Protein AF-A0A8T8I0Z4-F1 (afdb_monomer_lite)

Organism: NCBI:txid173560

pLDDT: mean 77.06, std 22.64, range [33.28, 97.12]

Sequence (109 aa):
MMKTSTKAAVWVGAGAAVAIGGRAVV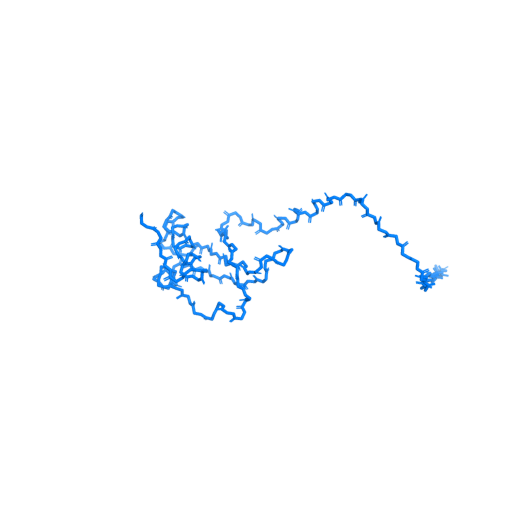GRKASDRDDRWLAVTVNCSPEQVHELPEPLARLRADVEIRIRPATGDKGTEVLARPIGDVSRADLRTALRQAKSLIETGSVLR

Radius of gyration: 21.31 Å; chains: 1; bounding box: 51×29×58 Å

Structure (mmCIF, N/CA/C/O backbone):
data_AF-A0A8T8I0Z4-F1
#
_entry.id   AF-A0A8T8I0Z4-F1
#
loop_
_atom_site.group_PDB
_atom_site.id
_atom_site.type_symbol
_atom_site.label_atom_id
_atom_site.label_alt_id
_atom_site.label_comp_id
_atom_site.label_asym_id
_atom_site.label_entity_id
_atom_site.label_seq_id
_atom_site.pdbx_PDB_ins_code
_atom_site.Cartn_x
_atom_site.Cartn_y
_atom_site.Cartn_z
_atom_site.occupancy
_atom_site.B_iso_or_equiv
_atom_site.auth_seq_id
_atom_site.auth_comp_id
_atom_site.auth_asym_id
_atom_site.auth_atom_id
_atom_site.pdbx_PDB_model_num
ATOM 1 N N . MET A 1 1 ? 36.250 -11.373 42.912 1.00 50.50 1 MET A N 1
ATOM 2 C CA . MET A 1 1 ? 35.303 -12.156 43.732 1.00 50.50 1 MET A CA 1
ATOM 3 C C . MET A 1 1 ? 34.718 -11.212 44.763 1.00 50.50 1 MET A C 1
ATOM 5 O O . MET A 1 1 ? 35.475 -10.769 45.603 1.00 50.50 1 MET A O 1
ATOM 9 N N . MET A 1 2 ? 33.448 -10.828 44.612 1.00 39.25 2 MET A N 1
ATOM 10 C CA . MET A 1 2 ? 32.513 -10.367 45.653 1.00 39.25 2 MET A CA 1
ATOM 11 C C . MET A 1 2 ? 31.254 -9.874 44.934 1.00 39.25 2 MET A C 1
ATOM 13 O O . MET A 1 2 ? 31.285 -8.948 44.132 1.00 39.25 2 MET A O 1
ATOM 17 N N . LYS A 1 3 ? 30.185 -10.636 45.151 1.00 50.72 3 LYS A N 1
ATOM 18 C CA . LYS A 1 3 ? 28.827 -10.448 44.646 1.00 50.72 3 LYS A CA 1
ATOM 19 C C . LYS A 1 3 ? 28.148 -9.353 45.464 1.00 50.72 3 LYS A C 1
ATOM 21 O O . LYS A 1 3 ? 28.257 -9.425 46.682 1.00 50.72 3 LYS A O 1
ATOM 26 N N . THR A 1 4 ? 27.323 -8.512 44.850 1.00 36.41 4 THR A N 1
ATOM 27 C CA . THR A 1 4 ? 26.176 -7.908 45.548 1.00 36.41 4 THR A CA 1
ATOM 28 C C . THR A 1 4 ? 25.044 -7.608 44.566 1.00 36.41 4 THR A C 1
ATOM 30 O O . THR A 1 4 ? 25.085 -6.675 43.771 1.00 36.41 4 THR A O 1
ATOM 33 N N . SER A 1 5 ? 24.020 -8.456 44.625 1.00 44.62 5 SER A N 1
ATOM 34 C CA . SER A 1 5 ? 22.685 -8.184 44.103 1.00 44.62 5 SER A CA 1
ATOM 35 C C . SER A 1 5 ? 22.005 -7.126 44.968 1.00 44.62 5 SER A C 1
ATOM 37 O O . SER A 1 5 ? 22.045 -7.243 46.191 1.00 44.62 5 SER A O 1
ATOM 39 N N . THR A 1 6 ? 21.275 -6.195 44.353 1.00 39.50 6 THR A N 1
ATOM 40 C CA . THR A 1 6 ? 20.312 -5.352 45.073 1.00 39.50 6 THR A CA 1
ATOM 41 C C . THR A 1 6 ? 18.978 -5.357 44.340 1.00 39.50 6 THR A C 1
ATOM 43 O O . THR A 1 6 ? 18.873 -4.975 43.178 1.00 39.50 6 THR A O 1
ATOM 46 N N . LYS A 1 7 ? 17.963 -5.849 45.052 1.00 38.94 7 LYS A N 1
ATOM 47 C CA . LYS A 1 7 ? 16.542 -5.795 44.713 1.00 38.94 7 LYS A CA 1
ATOM 48 C C . LYS A 1 7 ? 16.024 -4.363 44.915 1.00 38.94 7 LYS A C 1
ATOM 50 O O . LYS A 1 7 ? 16.367 -3.746 45.918 1.00 38.94 7 LYS A O 1
ATOM 55 N N . ALA A 1 8 ? 15.132 -3.891 44.050 1.00 40.59 8 ALA A N 1
ATOM 56 C CA . ALA A 1 8 ? 14.229 -2.768 44.325 1.00 40.59 8 ALA A CA 1
ATOM 57 C C . ALA A 1 8 ? 12.919 -3.052 43.565 1.00 40.59 8 ALA A C 1
ATOM 59 O O . ALA A 1 8 ? 12.938 -3.228 42.353 1.00 40.59 8 ALA A O 1
ATOM 60 N N . ALA A 1 9 ? 11.859 -3.470 44.256 1.00 42.88 9 ALA A N 1
ATOM 61 C CA . ALA A 1 9 ? 10.878 -2.650 44.977 1.00 42.88 9 ALA A CA 1
ATOM 62 C C . ALA A 1 9 ? 9.647 -2.400 44.086 1.00 42.88 9 ALA A C 1
ATOM 64 O O . ALA A 1 9 ? 9.614 -1.492 43.262 1.00 42.88 9 ALA A O 1
ATOM 65 N N . VAL A 1 10 ? 8.646 -3.268 44.260 1.00 43.28 10 VAL A N 1
ATOM 66 C CA . VAL A 1 10 ? 7.277 -3.085 43.769 1.00 43.28 10 VAL A CA 1
ATOM 67 C C . VAL A 1 10 ? 6.633 -1.991 44.616 1.00 43.28 10 VAL A C 1
ATOM 69 O O . VAL A 1 10 ? 6.551 -2.136 45.834 1.00 43.28 10 VAL A O 1
ATOM 72 N N . TRP A 1 11 ? 6.172 -0.916 43.981 1.00 42.69 11 TRP A N 1
ATOM 73 C CA . TRP A 1 11 ? 5.297 0.066 44.614 1.00 42.69 11 TRP A CA 1
ATOM 74 C C . TRP A 1 11 ? 3.846 -0.248 44.250 1.00 42.69 11 TRP A C 1
ATOM 76 O O . TRP A 1 11 ? 3.438 -0.115 43.099 1.00 42.69 11 TRP A O 1
ATOM 86 N N . VAL A 1 12 ? 3.075 -0.669 45.253 1.00 48.81 12 VAL A N 1
ATOM 87 C CA . VAL A 1 12 ? 1.613 -0.573 45.253 1.00 48.81 12 VAL A CA 1
ATOM 88 C C . VAL A 1 12 ? 1.280 0.824 45.764 1.00 48.81 12 VAL A C 1
ATOM 90 O O . VAL A 1 12 ? 1.631 1.169 46.890 1.00 48.81 12 VAL A O 1
ATOM 93 N N . GLY A 1 13 ? 0.628 1.635 44.935 1.00 40.00 13 GLY A N 1
ATOM 94 C CA . GLY A 1 13 ? 0.170 2.969 45.306 1.00 40.00 13 GLY A CA 1
ATOM 95 C C . GLY A 1 13 ? -1.090 3.338 44.535 1.00 40.00 13 GLY A C 1
ATOM 96 O O . GLY A 1 13 ? -1.047 3.527 43.323 1.00 40.00 13 GLY A O 1
ATOM 97 N N . ALA A 1 14 ? -2.212 3.419 45.250 1.00 46.31 14 ALA A N 1
ATOM 98 C CA . ALA A 1 14 ? -3.445 4.040 44.791 1.00 46.31 14 ALA A CA 1
ATOM 99 C C . ALA A 1 14 ? -3.300 5.571 44.851 1.00 46.31 14 ALA A C 1
ATOM 101 O O . ALA A 1 14 ? -2.862 6.105 45.868 1.00 46.31 14 ALA A O 1
ATOM 102 N N . GLY A 1 15 ? -3.678 6.278 43.785 1.00 36.25 15 GLY A N 1
ATOM 103 C CA . GLY A 1 15 ? -3.705 7.742 43.772 1.00 36.25 15 GLY A CA 1
ATOM 104 C C . GLY A 1 15 ? -3.858 8.306 42.363 1.00 36.25 15 GLY A C 1
ATOM 105 O O . GLY A 1 15 ? -2.975 8.153 41.526 1.00 36.25 15 GLY A O 1
ATOM 106 N N . ALA A 1 16 ? -4.997 8.944 42.099 1.00 44.50 16 ALA A N 1
ATOM 107 C CA . ALA A 1 16 ? -5.289 9.619 40.843 1.00 44.50 16 ALA A CA 1
ATOM 108 C C . ALA A 1 16 ? -4.352 10.820 40.629 1.00 44.50 16 ALA A C 1
ATOM 110 O O . ALA A 1 16 ? -4.319 11.741 41.442 1.00 44.50 16 ALA A O 1
ATOM 111 N N . ALA A 1 17 ? -3.650 10.836 39.497 1.00 43.22 17 ALA A N 1
ATOM 112 C CA . ALA A 1 17 ? -2.991 12.020 38.965 1.00 43.22 17 ALA A CA 1
ATOM 113 C C . ALA A 1 17 ? -3.297 12.112 37.465 1.00 43.22 17 ALA A C 1
ATOM 115 O O . ALA A 1 17 ? -2.772 11.350 36.654 1.00 43.22 17 ALA A O 1
ATOM 116 N N . VAL A 1 18 ? -4.178 13.046 37.097 1.00 46.84 18 VAL A N 1
ATOM 117 C CA . VAL A 1 18 ? -4.361 13.475 35.706 1.00 46.84 18 VAL A CA 1
ATOM 118 C C . VAL A 1 18 ? -3.129 14.293 35.333 1.00 46.84 18 VAL A C 1
ATOM 120 O O . VAL A 1 18 ? -3.034 15.480 35.635 1.00 46.84 18 VAL A O 1
ATOM 123 N N . ALA A 1 19 ? -2.155 13.642 34.702 1.00 45.00 19 ALA A N 1
ATOM 124 C CA . ALA A 1 19 ? -1.012 14.317 34.112 1.00 45.00 19 ALA A CA 1
ATOM 125 C C . ALA A 1 19 ? -1.406 14.865 32.730 1.00 45.00 19 ALA A C 1
ATOM 127 O O . ALA A 1 19 ? -1.328 14.172 31.716 1.00 45.00 19 ALA A O 1
ATOM 128 N N . ILE A 1 20 ? -1.805 16.139 32.684 1.00 49.88 20 ILE A N 1
ATOM 129 C CA . ILE A 1 20 ? -1.672 16.966 31.478 1.00 49.88 20 ILE A CA 1
ATOM 130 C C . ILE A 1 20 ? -0.172 17.228 31.333 1.00 49.88 20 ILE A C 1
ATOM 132 O O . ILE A 1 20 ? 0.373 18.158 31.918 1.00 49.88 20 ILE A O 1
ATOM 136 N N . GLY A 1 21 ? 0.529 16.333 30.643 1.00 33.28 21 GLY A N 1
ATOM 137 C CA . GLY A 1 21 ? 1.986 16.331 30.658 1.00 33.28 21 GLY A CA 1
ATOM 138 C C . GLY A 1 21 ? 2.559 15.659 29.431 1.00 33.28 21 GLY A C 1
ATOM 139 O O . GLY A 1 21 ? 2.788 14.459 29.428 1.00 33.28 21 GLY A O 1
ATOM 140 N N . GLY A 1 22 ? 2.810 16.473 28.407 1.00 36.12 22 GLY A N 1
ATOM 141 C CA . GLY A 1 22 ? 3.668 16.128 27.285 1.00 36.12 22 GLY A CA 1
ATOM 142 C C . GLY A 1 22 ? 3.052 15.112 26.338 1.00 36.12 22 GLY A C 1
ATOM 143 O O . GLY A 1 22 ? 3.115 13.906 26.557 1.00 36.12 22 GLY A O 1
ATOM 144 N N . ARG A 1 23 ? 2.591 15.589 25.177 1.00 40.41 23 ARG A N 1
ATOM 145 C CA . ARG A 1 23 ? 2.621 14.771 23.965 1.00 40.41 23 ARG A CA 1
ATOM 146 C C . ARG A 1 23 ? 4.091 14.486 23.679 1.00 40.41 23 ARG A C 1
ATOM 148 O O . ARG A 1 23 ? 4.728 15.165 22.879 1.00 40.41 23 ARG A O 1
ATOM 155 N N . ALA A 1 24 ? 4.641 13.510 24.390 1.00 38.84 24 ALA A N 1
ATOM 156 C CA . ALA A 1 24 ? 5.872 12.863 24.041 1.00 38.84 24 ALA A CA 1
ATOM 157 C C . ALA A 1 24 ? 5.565 12.220 22.694 1.00 38.84 24 ALA A C 1
ATOM 159 O O . ALA A 1 24 ? 4.998 11.134 22.598 1.00 38.84 24 ALA A O 1
ATOM 160 N N . VAL A 1 25 ? 5.870 12.955 21.626 1.00 45.94 25 VAL A N 1
ATOM 161 C CA . VAL A 1 25 ? 6.023 12.407 20.288 1.00 45.94 25 VAL A CA 1
ATOM 162 C C . VAL A 1 25 ? 7.259 11.511 20.358 1.00 45.94 25 VAL A C 1
ATOM 164 O O . VAL A 1 25 ? 8.279 11.764 19.728 1.00 45.94 25 VAL A O 1
ATOM 167 N N . VAL A 1 26 ? 7.170 10.413 21.113 1.00 47.81 26 VAL A N 1
ATOM 168 C CA . VAL A 1 26 ? 7.996 9.219 20.938 1.00 47.81 26 VAL A CA 1
ATOM 169 C C . VAL A 1 26 ? 7.420 8.496 19.722 1.00 47.81 26 VAL A C 1
ATOM 171 O O . VAL A 1 26 ? 6.957 7.368 19.756 1.00 47.81 26 VAL A O 1
ATOM 174 N N . GLY A 1 27 ? 7.359 9.236 18.620 1.00 52.12 27 GLY A N 1
ATOM 175 C CA . GLY A 1 27 ? 6.829 8.826 17.335 1.00 52.12 27 GLY A CA 1
ATOM 176 C C . GLY A 1 27 ? 7.932 8.852 16.297 1.00 52.12 27 GLY A C 1
ATOM 177 O O . GLY A 1 27 ? 7.689 9.234 15.164 1.00 52.12 27 GLY A O 1
ATOM 178 N N . ARG A 1 28 ? 9.166 8.525 16.686 1.00 54.16 28 ARG A N 1
ATOM 179 C CA . ARG A 1 28 ? 10.243 8.194 15.756 1.00 54.16 28 ARG A CA 1
ATOM 180 C C . ARG A 1 28 ? 11.186 7.204 16.419 1.00 54.16 28 ARG A C 1
ATOM 182 O O . ARG A 1 28 ? 12.310 7.531 16.771 1.00 54.16 28 ARG A O 1
ATOM 189 N N . LYS A 1 29 ? 10.762 5.945 16.453 1.00 49.72 29 LYS A N 1
ATOM 190 C CA . LYS A 1 29 ? 11.687 4.905 16.012 1.00 49.72 29 LYS A CA 1
ATOM 191 C C . LYS A 1 29 ? 11.229 4.420 14.645 1.00 49.72 29 LYS A C 1
ATOM 193 O O . LYS A 1 29 ? 10.798 3.296 14.450 1.00 49.72 29 LYS A O 1
ATOM 198 N N . ALA A 1 30 ? 11.358 5.342 13.689 1.00 52.56 30 ALA A N 1
ATOM 199 C CA . ALA A 1 30 ? 11.411 5.090 12.254 1.00 52.56 30 ALA A CA 1
ATOM 200 C C . ALA A 1 30 ? 12.684 4.294 11.887 1.00 52.56 30 ALA A C 1
ATOM 202 O O . ALA A 1 30 ? 13.332 4.591 10.892 1.00 52.56 30 ALA A O 1
ATOM 203 N N . SER A 1 31 ? 13.073 3.324 12.719 1.00 50.72 31 SER A N 1
ATOM 204 C CA . SER A 1 31 ? 14.305 2.537 12.588 1.00 50.72 31 SER A CA 1
ATOM 205 C C . SER A 1 31 ? 14.177 1.432 11.539 1.00 50.72 31 SER A C 1
ATOM 207 O O . SER A 1 31 ? 14.977 0.513 11.538 1.00 50.72 31 SER A O 1
ATOM 209 N N . ASP A 1 32 ? 13.165 1.537 10.681 1.00 45.66 32 ASP A N 1
ATOM 210 C CA . ASP A 1 32 ? 12.848 0.577 9.628 1.00 45.66 32 ASP A CA 1
ATOM 211 C C . ASP A 1 32 ? 12.256 1.298 8.401 1.00 45.66 32 ASP A C 1
ATOM 213 O O . ASP A 1 32 ? 11.530 0.718 7.596 1.00 4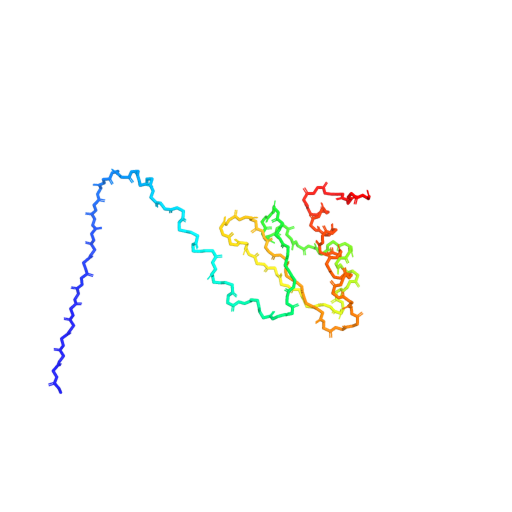5.66 32 ASP A O 1
ATOM 217 N N . ARG A 1 33 ? 12.569 2.595 8.220 1.00 48.66 33 ARG A N 1
ATOM 218 C CA . ARG A 1 33 ? 12.635 3.157 6.861 1.00 48.66 33 ARG A CA 1
ATOM 219 C C . ARG A 1 33 ? 13.914 2.645 6.190 1.00 48.66 33 ARG A C 1
ATOM 221 O O . ARG A 1 33 ? 14.728 3.441 5.745 1.00 48.66 33 ARG A O 1
ATOM 228 N N . ASP A 1 34 ? 14.098 1.331 6.131 1.00 51.91 34 ASP A N 1
ATOM 229 C CA . ASP A 1 34 ? 14.984 0.753 5.131 1.00 51.91 34 ASP A CA 1
ATOM 230 C C . ASP A 1 34 ? 14.455 1.258 3.788 1.00 51.91 34 ASP A C 1
ATOM 232 O O . ASP A 1 34 ? 13.296 0.999 3.452 1.00 51.91 34 ASP A O 1
ATOM 236 N N . ASP A 1 35 ? 15.262 2.044 3.077 1.00 57.69 35 ASP A N 1
ATOM 237 C CA . ASP A 1 35 ? 14.918 3.065 2.066 1.00 57.69 35 ASP A CA 1
ATOM 238 C C . ASP A 1 35 ? 14.003 2.642 0.879 1.00 57.69 35 ASP A C 1
ATOM 240 O O . ASP A 1 35 ? 13.693 3.418 -0.037 1.00 57.69 35 ASP A O 1
ATOM 244 N N . ARG A 1 36 ? 13.503 1.406 0.875 1.00 77.88 36 ARG A N 1
ATOM 245 C CA . ARG A 1 36 ? 12.681 0.791 -0.172 1.00 77.88 36 ARG A CA 1
ATOM 246 C C . ARG A 1 36 ? 11.203 0.581 0.172 1.00 77.88 36 ARG A C 1
ATOM 248 O O . ARG A 1 36 ? 10.422 0.444 -0.765 1.00 77.88 36 ARG A O 1
ATOM 255 N N . TRP A 1 37 ? 10.793 0.585 1.442 1.00 94.00 37 TRP A N 1
ATOM 256 C CA . TRP A 1 37 ? 9.386 0.344 1.804 1.00 94.00 37 TRP A CA 1
ATOM 257 C C . TRP A 1 37 ? 8.512 1.598 1.665 1.00 94.00 37 TRP A C 1
ATOM 259 O O . TRP A 1 37 ? 8.804 2.657 2.222 1.00 94.00 37 TRP A O 1
ATOM 269 N N . LEU A 1 38 ? 7.402 1.469 0.942 1.00 95.00 38 LEU A N 1
ATOM 270 C CA . LEU A 1 38 ? 6.280 2.402 0.955 1.00 95.00 38 LEU A CA 1
ATOM 271 C C . LEU A 1 38 ? 5.227 1.881 1.930 1.00 95.00 38 LEU A C 1
ATOM 273 O O . LEU A 1 38 ? 4.969 0.684 1.951 1.00 95.00 38 LEU A O 1
ATOM 277 N N . ALA A 1 39 ? 4.612 2.763 2.714 1.00 93.94 39 ALA A N 1
ATOM 278 C CA . ALA A 1 39 ? 3.609 2.377 3.701 1.00 93.94 39 ALA A CA 1
ATOM 279 C C . ALA A 1 39 ? 2.356 3.250 3.597 1.00 93.94 39 ALA A C 1
ATOM 281 O O . ALA A 1 39 ? 2.451 4.468 3.408 1.00 93.94 39 ALA A O 1
ATOM 282 N N . VAL A 1 40 ? 1.191 2.627 3.767 1.00 95.25 40 VAL A N 1
ATOM 283 C CA . VAL A 1 40 ? -0.087 3.298 4.034 1.00 95.25 40 VAL A CA 1
ATOM 284 C C . VAL A 1 40 ? -0.710 2.701 5.288 1.00 95.25 40 VAL A C 1
ATOM 286 O O . VAL A 1 40 ? -0.593 1.506 5.538 1.00 95.25 40 VAL A O 1
ATOM 289 N N . THR A 1 41 ? -1.374 3.536 6.078 1.00 95.44 41 THR A N 1
ATOM 290 C CA . THR A 1 41 ? -2.180 3.078 7.212 1.00 95.44 41 THR A CA 1
ATOM 291 C C . THR A 1 41 ? -3.634 2.999 6.775 1.00 95.44 41 THR A C 1
ATOM 293 O O . THR A 1 41 ? -4.132 3.979 6.221 1.00 95.44 41 THR A O 1
ATOM 296 N N . VAL A 1 42 ? -4.299 1.873 7.012 1.00 95.06 42 VAL A N 1
ATOM 297 C CA . VAL A 1 42 ? -5.735 1.670 6.781 1.00 95.06 42 VAL A CA 1
ATOM 298 C C . VAL A 1 42 ? -6.475 1.606 8.113 1.00 95.06 42 VAL A C 1
ATOM 300 O O . VAL A 1 42 ? -5.978 1.018 9.074 1.00 95.06 42 VAL A O 1
ATOM 303 N N . ASN A 1 43 ? -7.657 2.215 8.175 1.00 94.12 43 ASN A N 1
ATOM 304 C CA . ASN A 1 43 ? -8.491 2.292 9.373 1.00 94.12 43 ASN A CA 1
ATOM 305 C C . ASN A 1 43 ? -9.319 1.012 9.600 1.00 94.12 43 ASN A C 1
ATOM 307 O O . ASN A 1 43 ? -10.539 1.059 9.733 1.00 94.12 43 ASN A O 1
ATOM 311 N N . CYS A 1 44 ? -8.653 -0.141 9.600 1.00 89.31 44 CYS A N 1
ATOM 312 C CA . CYS A 1 44 ? -9.236 -1.434 9.944 1.00 89.31 44 CYS A CA 1
ATOM 313 C C . CYS A 1 44 ? -8.226 -2.286 10.724 1.00 89.31 44 CYS A C 1
ATOM 315 O O . CYS A 1 44 ? -7.021 -1.997 10.740 1.00 89.31 44 CYS A O 1
ATOM 317 N N . SER A 1 45 ? -8.726 -3.323 11.395 1.00 85.31 45 SER A N 1
ATOM 318 C CA . SER A 1 45 ? -7.886 -4.294 12.104 1.00 85.31 45 SER A CA 1
ATOM 319 C C . SER A 1 45 ? -7.057 -5.137 11.119 1.00 85.31 45 SER A C 1
ATOM 321 O O . SER A 1 45 ? -7.491 -5.323 9.977 1.00 85.31 45 SER A O 1
ATOM 323 N N . PRO A 1 46 ? -5.875 -5.651 11.511 1.00 83.00 46 PRO A N 1
ATOM 324 C CA . PRO A 1 46 ? -5.033 -6.443 10.614 1.00 83.00 46 PRO A CA 1
ATOM 325 C C . PRO A 1 46 ? -5.750 -7.682 10.100 1.00 83.00 46 PRO A C 1
ATOM 327 O O . PRO A 1 46 ? -5.552 -8.083 8.955 1.00 83.00 46 PRO A O 1
ATOM 330 N N . GLU A 1 47 ? -6.623 -8.246 10.934 1.00 81.94 47 GLU A N 1
ATOM 331 C CA . GLU A 1 47 ? -7.436 -9.394 10.592 1.00 81.94 47 GLU A CA 1
ATOM 332 C C . GLU A 1 47 ? -8.322 -9.071 9.406 1.00 81.94 47 GLU A C 1
ATOM 334 O O . GLU A 1 47 ? -8.445 -9.949 8.584 1.00 81.94 47 GLU A O 1
ATOM 339 N N . GLN A 1 48 ? -8.856 -7.850 9.264 1.00 82.62 48 GLN A N 1
ATOM 340 C CA . GLN A 1 48 ? -9.720 -7.429 8.148 1.00 82.62 48 GLN A CA 1
ATOM 341 C C . GLN A 1 48 ? -8.982 -7.230 6.815 1.00 82.62 48 GLN A C 1
ATOM 343 O O . GLN A 1 48 ? -9.618 -7.083 5.772 1.00 82.62 48 GLN A O 1
ATOM 348 N N . VAL A 1 49 ? -7.647 -7.225 6.818 1.00 83.38 49 VAL A N 1
ATOM 349 C CA . VAL A 1 49 ? -6.827 -7.149 5.600 1.00 83.38 49 VAL A CA 1
ATOM 350 C C . VAL A 1 49 ? -6.490 -8.571 5.136 1.00 83.38 49 VAL A C 1
ATOM 352 O O . VAL A 1 49 ? -5.328 -8.962 5.067 1.00 83.38 49 VAL A O 1
ATOM 355 N N . HIS A 1 50 ? -7.519 -9.381 4.863 1.00 75.56 50 HIS A N 1
ATOM 356 C CA . HIS A 1 50 ? -7.345 -10.785 4.453 1.00 75.56 50 HIS A CA 1
ATOM 357 C C . HIS A 1 50 ? -6.923 -10.918 2.988 1.00 75.56 50 HIS A C 1
ATOM 359 O O . HIS A 1 50 ? -6.120 -11.778 2.630 1.00 75.56 50 HIS A O 1
ATOM 365 N N . GLU A 1 51 ? -7.512 -10.084 2.135 1.00 84.88 51 GLU A N 1
ATOM 366 C CA . GLU A 1 51 ? -7.367 -10.153 0.689 1.00 84.88 51 GLU A CA 1
ATOM 367 C C . GLU A 1 51 ? -6.800 -8.837 0.167 1.00 84.88 51 GLU A C 1
ATOM 369 O O . GLU A 1 51 ? -7.200 -7.748 0.588 1.00 84.88 51 GLU A O 1
ATOM 374 N N . LEU A 1 52 ? -5.837 -8.936 -0.750 1.00 86.69 52 LEU A N 1
ATOM 375 C CA . LEU A 1 52 ? -5.260 -7.764 -1.392 1.00 86.69 52 LEU A CA 1
ATOM 376 C C . LEU A 1 52 ? -6.266 -7.189 -2.397 1.00 86.69 52 LEU A C 1
ATOM 378 O O . LEU A 1 52 ? -6.659 -7.903 -3.320 1.00 86.69 52 LEU A O 1
ATOM 382 N N . PRO A 1 53 ? -6.635 -5.899 -2.294 1.00 91.56 53 PRO A N 1
ATOM 383 C CA . PRO A 1 53 ? -7.488 -5.263 -3.291 1.00 91.56 53 PRO A CA 1
ATOM 384 C C . PRO A 1 53 ? -6.856 -5.303 -4.686 1.00 91.56 53 PRO A C 1
ATOM 386 O O . PRO A 1 53 ? -5.629 -5.246 -4.808 1.00 91.56 53 PRO A O 1
ATOM 389 N N . GLU A 1 54 ? -7.689 -5.313 -5.733 1.00 94.56 54 GLU A N 1
ATOM 390 C CA . GLU A 1 54 ? -7.268 -5.449 -7.141 1.00 94.56 54 GLU A CA 1
ATOM 391 C C . GLU A 1 54 ? -6.035 -4.604 -7.524 1.00 94.56 54 GLU A C 1
ATOM 393 O O . GLU A 1 54 ? -5.090 -5.180 -8.077 1.00 94.56 54 GLU A O 1
ATOM 398 N N . PRO A 1 55 ? -5.935 -3.308 -7.149 1.00 94.75 55 PRO A N 1
ATOM 399 C CA . PRO A 1 55 ? -4.779 -2.493 -7.509 1.00 94.75 55 PRO A CA 1
ATOM 400 C C . PRO A 1 55 ? -3.444 -3.041 -6.994 1.00 94.75 55 PRO A C 1
ATOM 402 O O . PRO A 1 55 ? -2.441 -2.944 -7.697 1.00 94.75 55 PRO A O 1
ATOM 405 N N . LEU A 1 56 ? -3.423 -3.631 -5.793 1.00 93.50 56 LEU A N 1
ATOM 406 C CA . LEU A 1 56 ? -2.239 -4.294 -5.233 1.00 93.50 56 LEU A CA 1
ATOM 407 C C . LEU A 1 56 ? -2.117 -5.744 -5.707 1.00 93.50 56 LEU A C 1
ATOM 409 O O . LEU A 1 56 ? -1.005 -6.209 -5.949 1.00 93.50 56 LEU A O 1
ATOM 413 N N . ALA A 1 57 ? -3.235 -6.453 -5.877 1.00 94.56 57 ALA A N 1
ATOM 414 C CA . ALA A 1 57 ? -3.245 -7.845 -6.321 1.00 94.56 57 ALA A CA 1
ATOM 415 C C . ALA A 1 57 ? -2.628 -8.026 -7.717 1.00 94.56 57 ALA A C 1
ATOM 417 O O . ALA A 1 57 ? -2.017 -9.067 -7.977 1.00 94.56 57 ALA A O 1
ATOM 418 N N . ARG A 1 58 ? -2.745 -7.018 -8.596 1.00 95.69 58 ARG A N 1
ATOM 419 C CA . ARG A 1 58 ? -2.067 -6.983 -9.903 1.00 95.69 58 ARG A CA 1
ATOM 420 C C . ARG A 1 58 ? -0.545 -6.959 -9.795 1.00 95.69 58 ARG A C 1
ATOM 422 O O . ARG A 1 58 ? 0.122 -7.529 -10.645 1.00 95.69 58 ARG A O 1
ATOM 429 N N . LEU A 1 59 ? -0.010 -6.330 -8.752 1.00 95.56 59 LEU A N 1
ATOM 430 C CA . LEU A 1 59 ? 1.430 -6.141 -8.569 1.00 95.56 59 LEU A CA 1
ATOM 431 C C . LEU A 1 59 ? 2.080 -7.264 -7.753 1.00 95.56 59 LEU A C 1
ATOM 433 O O . LEU A 1 59 ? 3.295 -7.264 -7.596 1.00 95.56 59 LEU A O 1
ATOM 437 N N . ARG A 1 60 ? 1.300 -8.221 -7.227 1.00 93.19 60 ARG A N 1
ATOM 438 C CA . ARG A 1 60 ? 1.746 -9.216 -6.229 1.00 93.19 60 ARG A CA 1
ATOM 439 C C . ARG A 1 60 ? 2.974 -10.046 -6.624 1.00 93.19 60 ARG A C 1
ATOM 441 O O . ARG A 1 60 ? 3.618 -10.598 -5.743 1.00 93.19 60 ARG A O 1
ATOM 448 N N . ALA A 1 61 ? 3.251 -10.185 -7.920 1.00 95.00 61 ALA A N 1
ATOM 449 C CA . ALA A 1 61 ? 4.410 -10.923 -8.420 1.00 95.00 61 ALA A CA 1
ATOM 450 C C . ALA A 1 61 ? 5.714 -10.109 -8.320 1.00 95.00 61 ALA A C 1
ATOM 452 O O . ALA A 1 61 ? 6.784 -10.685 -8.156 1.00 95.00 61 ALA A O 1
ATOM 453 N N . ASP A 1 62 ? 5.609 -8.780 -8.361 1.00 96.12 62 ASP A N 1
ATOM 454 C CA . ASP A 1 62 ? 6.734 -7.849 -8.469 1.00 96.12 62 ASP A CA 1
ATOM 455 C C . ASP A 1 62 ? 6.921 -6.988 -7.214 1.00 96.12 62 ASP A C 1
ATOM 457 O O . ASP A 1 62 ? 7.793 -6.111 -7.178 1.00 96.12 62 ASP A O 1
ATOM 461 N N . VAL A 1 63 ? 6.119 -7.215 -6.168 1.00 94.94 63 VAL A N 1
ATOM 462 C CA . VAL A 1 63 ? 6.226 -6.506 -4.889 1.00 94.94 63 VAL A CA 1
ATOM 463 C C . VAL A 1 63 ? 6.238 -7.467 -3.706 1.00 94.94 63 VAL A C 1
ATOM 465 O O . VAL A 1 63 ? 5.489 -8.437 -3.654 1.00 94.94 63 VAL A O 1
ATOM 468 N N . GLU A 1 64 ? 7.057 -7.157 -2.706 1.00 94.62 64 GLU A N 1
ATOM 469 C CA . GLU A 1 64 ? 6.951 -7.778 -1.385 1.00 94.62 64 GLU A CA 1
ATOM 470 C C . GLU A 1 64 ? 5.991 -6.946 -0.535 1.00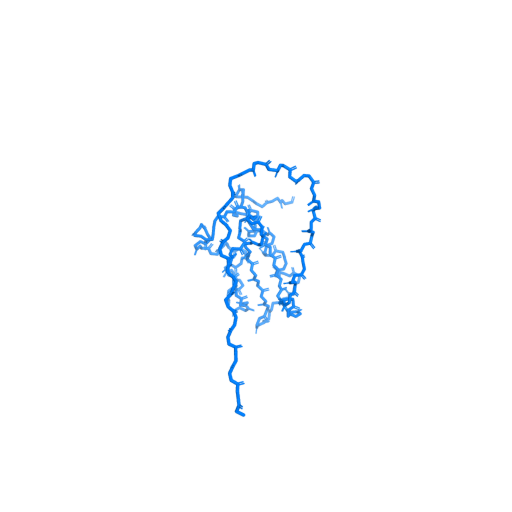 94.62 64 GLU A C 1
ATOM 472 O O . GLU A 1 64 ? 6.122 -5.720 -0.489 1.00 94.62 64 GLU A O 1
ATOM 477 N N . ILE A 1 65 ? 5.045 -7.603 0.146 1.00 93.75 65 ILE A N 1
ATOM 478 C CA . ILE A 1 65 ? 4.023 -6.958 0.980 1.00 93.75 65 ILE A CA 1
ATOM 479 C C . ILE A 1 65 ? 4.164 -7.423 2.427 1.00 93.75 65 ILE A C 1
ATOM 481 O O . ILE A 1 65 ? 4.393 -8.600 2.699 1.00 93.75 65 ILE A O 1
ATOM 485 N N . ARG A 1 66 ? 4.002 -6.489 3.367 1.00 92.69 66 ARG A N 1
ATOM 486 C CA . ARG A 1 66 ? 3.906 -6.766 4.803 1.00 92.69 66 ARG A CA 1
ATOM 487 C C . ARG A 1 66 ? 2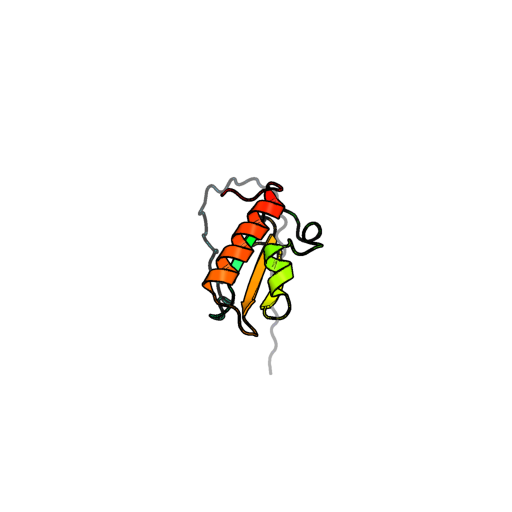.694 -6.062 5.387 1.00 92.69 66 ARG A C 1
ATOM 489 O O . ARG A 1 66 ? 2.437 -4.904 5.071 1.00 92.69 66 ARG A O 1
ATOM 496 N N . ILE A 1 67 ? 1.992 -6.760 6.269 1.00 92.31 67 ILE A N 1
ATOM 497 C CA . ILE A 1 67 ? 0.836 -6.247 7.003 1.00 92.31 67 ILE A CA 1
ATOM 498 C C . ILE A 1 67 ? 1.179 -6.324 8.487 1.00 92.31 67 ILE A C 1
ATOM 500 O O . ILE A 1 67 ? 1.637 -7.362 8.964 1.00 92.31 67 ILE A O 1
ATOM 504 N N . ARG A 1 68 ? 1.010 -5.219 9.214 1.00 92.06 68 ARG A N 1
ATOM 505 C CA . ARG A 1 68 ? 1.244 -5.169 10.664 1.00 92.06 68 ARG A CA 1
ATOM 506 C C . ARG A 1 68 ? 0.334 -4.142 11.336 1.00 92.06 68 ARG A C 1
ATOM 508 O O . ARG A 1 68 ? -0.064 -3.190 10.668 1.00 92.06 68 ARG A O 1
ATOM 515 N N . PRO A 1 69 ? 0.047 -4.261 12.642 1.00 93.75 69 PRO A N 1
ATOM 516 C CA . PRO A 1 69 ? -0.615 -3.194 13.384 1.00 93.75 69 PRO A CA 1
ATOM 517 C C . PRO A 1 69 ? 0.122 -1.858 13.226 1.00 93.75 69 PRO A C 1
ATOM 519 O O . PRO A 1 69 ? 1.354 -1.800 13.294 1.00 93.75 69 PRO A O 1
ATOM 522 N N . ALA A 1 70 ? -0.627 -0.781 13.010 1.00 92.38 70 ALA A N 1
ATOM 523 C CA . ALA A 1 70 ? -0.085 0.564 12.934 1.00 92.38 70 ALA A CA 1
ATOM 524 C C . ALA A 1 70 ? 0.315 1.074 14.319 1.00 92.38 70 ALA A C 1
ATOM 526 O O . ALA A 1 70 ? -0.301 0.768 15.341 1.00 92.38 70 ALA A O 1
ATOM 527 N N . THR A 1 71 ? 1.338 1.924 14.352 1.00 89.50 71 THR A N 1
ATOM 528 C CA . THR A 1 71 ? 1.762 2.553 15.607 1.00 89.50 71 THR A CA 1
ATOM 529 C C . THR A 1 71 ? 0.692 3.490 16.175 1.00 89.50 71 THR A C 1
ATOM 531 O O . THR A 1 71 ? 0.121 4.324 15.469 1.00 89.50 71 THR A O 1
ATOM 534 N N . GLY A 1 72 ? 0.468 3.393 17.489 1.00 87.62 72 GLY A N 1
ATOM 535 C CA . GLY A 1 72 ? -0.485 4.243 18.205 1.00 87.62 72 GLY A CA 1
ATOM 536 C C . GLY A 1 72 ? -1.951 3.921 17.916 1.00 87.62 72 GLY A C 1
ATOM 537 O O . GLY A 1 72 ? -2.748 4.852 17.894 1.00 87.62 72 GLY A O 1
ATOM 538 N N . ASP A 1 73 ? -2.267 2.645 17.668 1.00 85.19 73 ASP A N 1
ATOM 539 C CA . ASP A 1 73 ? -3.636 2.133 17.498 1.00 85.19 73 ASP A CA 1
ATOM 540 C C . ASP A 1 73 ? -4.421 2.821 16.366 1.00 85.19 73 ASP A C 1
ATOM 542 O O . ASP A 1 73 ? -5.592 3.168 16.473 1.00 85.19 73 ASP A O 1
ATOM 546 N N . LYS A 1 74 ? -3.731 3.081 15.250 1.00 89.62 74 LYS A N 1
AT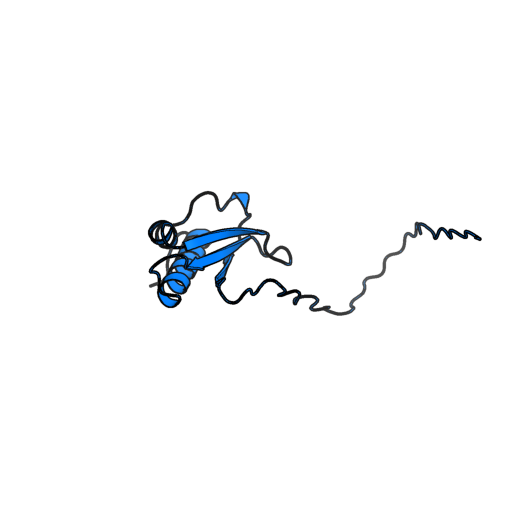OM 547 C CA . LYS A 1 74 ? -4.295 3.778 14.081 1.00 89.62 74 LYS A CA 1
ATOM 548 C C . LYS A 1 74 ? -4.862 2.832 13.019 1.00 89.62 74 LYS A C 1
ATOM 550 O O . LYS A 1 74 ? -5.028 3.244 11.874 1.00 89.62 74 LYS A O 1
ATOM 555 N N . GLY A 1 75 ? -5.084 1.570 13.374 1.00 93.75 75 GLY A N 1
ATOM 556 C CA . GLY A 1 75 ? -5.438 0.500 12.443 1.00 93.75 75 GLY A CA 1
ATOM 557 C C . GLY A 1 75 ? -4.216 -0.296 11.991 1.00 93.75 75 GLY A C 1
ATOM 558 O O . GLY A 1 75 ? -3.404 -0.711 12.818 1.00 93.75 75 GLY A O 1
ATOM 559 N N . THR A 1 76 ? -4.067 -0.504 10.685 1.00 94.56 76 THR A N 1
ATOM 560 C CA . THR A 1 76 ? -3.093 -1.445 10.107 1.00 94.56 76 THR A CA 1
ATOM 561 C C . THR A 1 76 ? -2.170 -0.753 9.113 1.00 94.56 76 THR A C 1
ATOM 563 O O . THR A 1 76 ? -2.616 -0.002 8.252 1.00 94.56 76 THR A O 1
ATOM 566 N N . GLU A 1 77 ? -0.868 -0.996 9.204 1.00 95.12 77 GLU A N 1
ATOM 567 C CA . GLU A 1 77 ? 0.104 -0.613 8.184 1.00 95.12 77 GLU A CA 1
ATOM 568 C C . GLU A 1 77 ? 0.189 -1.692 7.100 1.00 95.12 77 GLU A C 1
ATOM 570 O O . GLU A 1 77 ? 0.539 -2.841 7.375 1.00 95.12 77 GLU A O 1
ATOM 575 N N . VAL A 1 78 ? -0.073 -1.288 5.856 1.00 94.75 78 VAL A N 1
ATOM 576 C CA . VAL A 1 78 ? 0.227 -2.059 4.646 1.00 94.75 78 VAL A CA 1
ATOM 577 C C . VAL A 1 78 ? 1.498 -1.480 4.043 1.00 94.75 78 VAL A C 1
ATOM 579 O O . VAL A 1 78 ? 1.520 -0.335 3.579 1.00 94.75 78 VAL A O 1
ATOM 582 N N . LEU A 1 79 ? 2.569 -2.265 4.082 1.00 94.38 79 LEU A N 1
ATOM 583 C CA . LEU A 1 79 ? 3.865 -1.914 3.527 1.00 94.38 79 LEU A CA 1
ATOM 584 C C . LEU A 1 79 ? 4.100 -2.693 2.241 1.00 94.38 79 LEU A C 1
ATOM 586 O O . LEU A 1 79 ? 3.831 -3.890 2.187 1.00 94.38 79 LEU A O 1
ATOM 590 N N . ALA A 1 80 ? 4.657 -2.033 1.233 1.00 95.19 80 ALA A N 1
ATOM 591 C CA . ALA A 1 80 ? 5.084 -2.682 0.007 1.00 95.19 80 ALA A CA 1
ATOM 592 C C . ALA A 1 80 ? 6.427 -2.135 -0.477 1.00 95.19 80 ALA A C 1
ATOM 594 O O . ALA A 1 80 ? 6.704 -0.937 -0.357 1.00 95.19 80 ALA A O 1
ATOM 595 N N . ARG A 1 81 ? 7.255 -3.003 -1.056 1.00 94.69 81 ARG A N 1
ATOM 596 C CA . ARG A 1 81 ? 8.465 -2.607 -1.786 1.00 94.69 81 ARG A CA 1
ATOM 597 C C . ARG A 1 81 ? 8.535 -3.326 -3.133 1.00 94.69 81 ARG A C 1
ATOM 599 O O . ARG A 1 81 ? 8.148 -4.492 -3.187 1.00 94.69 81 ARG A O 1
ATOM 606 N N . PRO A 1 82 ? 9.055 -2.686 -4.193 1.00 94.06 82 PRO A N 1
ATOM 607 C CA . PRO A 1 82 ? 9.335 -3.382 -5.443 1.00 94.06 82 PRO A CA 1
ATOM 608 C C . PRO A 1 82 ? 10.423 -4.445 -5.249 1.00 94.06 82 PRO A C 1
ATOM 610 O O . PRO A 1 82 ? 11.425 -4.193 -4.572 1.00 94.06 82 PRO A O 1
ATOM 613 N N . ILE A 1 83 ? 10.216 -5.610 -5.856 1.00 94.19 83 ILE A N 1
ATOM 614 C CA . ILE A 1 83 ? 11.202 -6.689 -6.032 1.00 94.19 83 ILE A CA 1
ATOM 615 C C . ILE A 1 83 ? 11.384 -7.070 -7.512 1.00 94.19 83 ILE A C 1
ATOM 617 O O . ILE A 1 83 ? 12.353 -7.750 -7.836 1.00 94.19 83 ILE A O 1
ATOM 621 N N . GLY A 1 84 ? 10.483 -6.612 -8.388 1.00 91.69 84 GLY A N 1
ATOM 622 C CA . GLY A 1 84 ? 10.527 -6.782 -9.840 1.00 91.69 84 GLY A CA 1
ATOM 623 C C . GLY A 1 84 ? 10.359 -5.454 -10.584 1.00 91.69 84 GLY A C 1
ATOM 624 O O . GLY A 1 84 ? 10.742 -4.392 -10.080 1.00 91.69 84 GLY A O 1
ATOM 625 N N . ASP A 1 85 ? 9.778 -5.514 -11.782 1.00 93.19 85 ASP A N 1
ATOM 626 C CA . ASP A 1 85 ? 9.626 -4.363 -12.683 1.00 93.19 85 ASP A CA 1
ATOM 627 C C . ASP A 1 85 ? 8.355 -3.555 -12.377 1.00 93.19 85 ASP A C 1
ATOM 629 O O . ASP A 1 85 ? 7.372 -3.555 -13.115 1.00 93.19 85 ASP A O 1
ATOM 633 N N . VAL A 1 86 ? 8.355 -2.883 -11.223 1.00 94.62 86 VAL A N 1
ATOM 634 C CA . VAL A 1 86 ? 7.275 -1.977 -10.813 1.00 94.62 86 VAL A CA 1
ATOM 635 C C . VAL A 1 86 ? 7.857 -0.643 -10.386 1.00 94.62 86 VAL A C 1
ATOM 637 O O . VAL A 1 86 ? 8.687 -0.551 -9.474 1.00 94.62 86 VAL A O 1
ATOM 640 N N . SER A 1 87 ? 7.366 0.433 -11.003 1.00 94.31 87 SER A N 1
ATOM 641 C CA . SER A 1 87 ? 7.782 1.777 -10.627 1.00 94.31 87 SER A CA 1
ATOM 642 C C . SER A 1 87 ? 7.275 2.131 -9.222 1.00 94.31 87 SER A C 1
ATOM 644 O O . SER A 1 87 ? 6.176 1.769 -8.789 1.00 94.31 87 SER A O 1
ATOM 646 N N . ARG A 1 88 ? 8.058 2.926 -8.483 1.00 92.69 88 ARG A N 1
ATOM 647 C CA . ARG A 1 88 ? 7.619 3.443 -7.175 1.00 92.69 88 ARG A CA 1
ATOM 648 C C . ARG A 1 88 ? 6.370 4.320 -7.288 1.00 92.69 88 ARG A C 1
ATOM 650 O O . ARG A 1 88 ? 5.635 4.431 -6.309 1.00 92.69 88 ARG A O 1
ATOM 657 N N . ALA A 1 89 ? 6.150 4.973 -8.429 1.00 94.88 89 ALA A N 1
ATOM 658 C CA . ALA A 1 89 ? 4.970 5.800 -8.657 1.00 94.88 89 ALA A CA 1
ATOM 659 C C . ALA A 1 89 ? 3.709 4.933 -8.762 1.00 94.88 89 ALA A C 1
ATOM 661 O O . ALA A 1 89 ? 2.736 5.197 -8.053 1.00 94.88 89 ALA A O 1
ATOM 662 N N . ASP A 1 90 ? 3.769 3.850 -9.537 1.00 95.69 90 ASP A N 1
ATOM 663 C CA . ASP A 1 90 ? 2.656 2.910 -9.695 1.00 95.69 90 ASP A CA 1
ATOM 664 C C . ASP A 1 90 ? 2.338 2.211 -8.378 1.00 95.69 90 ASP A C 1
ATOM 666 O O . ASP A 1 90 ? 1.179 2.150 -7.973 1.00 95.69 90 ASP A O 1
ATOM 670 N N . LEU A 1 91 ? 3.366 1.799 -7.628 1.00 96.00 91 LEU A N 1
ATOM 671 C CA . LEU A 1 91 ? 3.173 1.202 -6.309 1.00 96.00 91 LEU A CA 1
ATOM 672 C C . LEU A 1 91 ? 2.522 2.176 -5.313 1.00 96.00 91 LEU A C 1
ATOM 674 O O . LEU A 1 91 ? 1.646 1.786 -4.541 1.00 96.00 91 LEU A O 1
ATOM 678 N N . ARG A 1 92 ? 2.897 3.463 -5.329 1.00 96.12 92 ARG A N 1
ATOM 679 C CA . ARG A 1 92 ? 2.235 4.489 -4.498 1.00 96.12 92 ARG A CA 1
ATOM 680 C C . ARG A 1 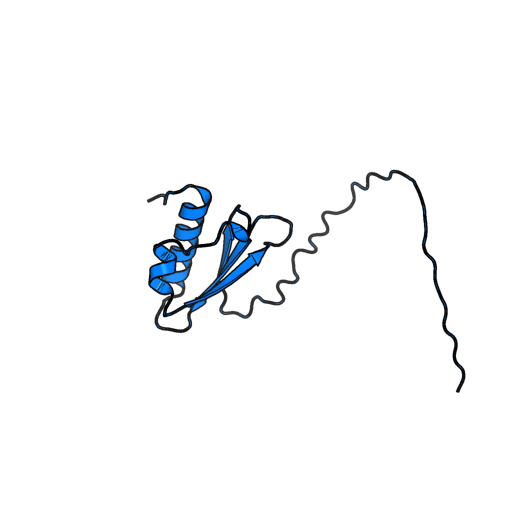92 ? 0.768 4.659 -4.875 1.00 96.12 92 ARG A C 1
ATOM 682 O O . ARG A 1 92 ? -0.063 4.813 -3.979 1.00 96.12 92 ARG A O 1
ATOM 689 N N . THR A 1 93 ? 0.461 4.657 -6.169 1.00 97.06 93 THR A N 1
ATOM 690 C CA . THR A 1 93 ? -0.911 4.756 -6.679 1.00 97.06 93 THR A CA 1
ATOM 691 C C . THR A 1 93 ? -1.727 3.543 -6.247 1.00 97.06 93 THR A C 1
ATOM 693 O O . THR A 1 93 ? -2.780 3.713 -5.637 1.00 97.06 93 THR A O 1
ATOM 696 N N . ALA A 1 94 ? -1.197 2.335 -6.445 1.00 96.69 94 ALA A N 1
ATOM 697 C CA . ALA A 1 94 ? -1.834 1.088 -6.041 1.00 96.69 94 ALA A CA 1
ATOM 698 C C . ALA A 1 94 ? -2.105 1.033 -4.529 1.00 96.69 94 ALA A C 1
ATOM 700 O O . ALA A 1 94 ? -3.219 0.714 -4.123 1.00 96.69 94 ALA A O 1
ATOM 701 N N . LEU A 1 95 ? -1.139 1.423 -3.686 1.00 96.50 95 LEU A N 1
ATOM 702 C CA . LEU A 1 95 ? -1.327 1.493 -2.230 1.00 96.50 95 LEU A CA 1
ATOM 703 C C . LEU A 1 95 ? -2.432 2.481 -1.830 1.00 96.50 95 LEU A C 1
ATOM 705 O O . LEU A 1 95 ? -3.221 2.195 -0.931 1.00 96.50 95 LEU A O 1
ATOM 709 N N . ARG A 1 96 ? -2.506 3.648 -2.482 1.00 96.56 96 ARG A N 1
ATOM 710 C CA . ARG A 1 96 ? -3.557 4.641 -2.208 1.00 96.56 96 ARG A CA 1
ATOM 711 C C . ARG A 1 96 ? -4.933 4.140 -2.624 1.00 96.56 96 ARG A C 1
ATOM 713 O O . ARG A 1 96 ? -5.872 4.280 -1.850 1.00 96.56 96 ARG A O 1
ATOM 720 N N . GLN A 1 97 ? -5.040 3.532 -3.802 1.00 97.12 97 GLN A N 1
ATOM 721 C CA . GLN A 1 97 ? -6.293 2.954 -4.284 1.00 97.12 97 GLN A CA 1
ATOM 722 C C . GLN A 1 97 ? -6.748 1.795 -3.394 1.00 97.12 97 GLN A C 1
ATOM 724 O O . GLN A 1 97 ? -7.913 1.742 -3.017 1.00 97.12 97 GLN A O 1
ATOM 729 N N . ALA A 1 98 ? -5.828 0.916 -2.989 1.00 95.31 98 ALA A N 1
ATOM 730 C CA . ALA A 1 98 ? -6.115 -0.157 -2.045 1.00 95.31 98 ALA A CA 1
ATOM 731 C C . ALA A 1 98 ? -6.594 0.384 -0.692 1.00 95.31 98 ALA A C 1
ATOM 733 O O . ALA A 1 98 ? -7.596 -0.102 -0.179 1.00 95.31 98 ALA A O 1
ATOM 734 N N . LYS A 1 99 ? -5.951 1.430 -0.149 1.00 95.62 99 LYS A N 1
ATOM 735 C CA . LYS A 1 99 ? -6.429 2.110 1.065 1.00 95.62 99 LYS A CA 1
ATOM 736 C C . LYS A 1 99 ? -7.862 2.616 0.896 1.00 95.62 99 LYS A C 1
ATOM 738 O O . LYS A 1 99 ? -8.684 2.350 1.761 1.00 95.62 99 LYS A O 1
ATOM 743 N N . SER A 1 100 ? -8.175 3.301 -0.204 1.00 95.81 100 SER A N 1
ATOM 744 C CA . SER A 1 100 ? -9.538 3.788 -0.450 1.00 95.81 100 SER A CA 1
ATOM 745 C C . SER A 1 100 ? -10.549 2.644 -0.558 1.00 95.81 100 SER A C 1
ATOM 747 O O . SER A 1 100 ? -11.589 2.704 0.085 1.00 95.81 100 SER A O 1
ATOM 749 N N . LEU A 1 101 ? -10.226 1.565 -1.278 1.00 94.75 101 LEU A N 1
ATOM 750 C CA . LEU A 1 101 ? -11.095 0.388 -1.375 1.00 94.75 101 LEU A CA 1
ATOM 751 C C . LEU A 1 101 ? -11.336 -0.275 -0.015 1.00 94.75 101 LEU A C 1
ATOM 753 O O . LEU A 1 101 ? -12.470 -0.617 0.292 1.00 94.75 101 LEU A O 1
ATOM 757 N N . ILE A 1 102 ? -10.297 -0.418 0.807 1.00 94.12 102 ILE A N 1
ATOM 758 C CA . ILE A 1 102 ? -10.416 -0.998 2.151 1.00 94.12 102 ILE A CA 1
ATOM 759 C C . ILE A 1 102 ? -11.269 -0.105 3.059 1.00 94.12 102 ILE A C 1
ATOM 761 O O . ILE A 1 102 ? -12.093 -0.605 3.816 1.00 94.12 102 ILE A O 1
ATOM 765 N N . GLU A 1 103 ? -11.076 1.213 3.003 1.00 94.12 103 GLU A N 1
ATOM 766 C CA . GLU A 1 103 ? -11.720 2.141 3.940 1.00 94.12 103 GLU A CA 1
ATOM 767 C C . GLU A 1 103 ? -13.128 2.566 3.530 1.00 94.12 103 GLU A C 1
ATOM 769 O O . GLU A 1 103 ? -13.936 2.901 4.392 1.00 94.12 103 GLU A O 1
ATOM 774 N N . THR A 1 104 ? -13.423 2.606 2.232 1.00 94.31 104 THR A N 1
ATOM 775 C CA . THR A 1 104 ? -14.674 3.180 1.715 1.00 94.31 104 THR A CA 1
ATOM 776 C C . THR A 1 104 ? -15.380 2.287 0.701 1.00 94.31 104 THR A C 1
ATOM 778 O O . THR A 1 104 ? -16.490 2.611 0.283 1.00 94.31 104 THR A O 1
ATOM 781 N N . GLY A 1 105 ? -14.749 1.201 0.247 1.00 93.56 105 GLY A N 1
ATOM 782 C CA . GLY A 1 105 ? -15.254 0.380 -0.855 1.00 93.56 105 GLY A CA 1
ATOM 783 C C . GLY A 1 105 ? -15.175 1.052 -2.231 1.00 93.56 105 GLY A C 1
ATOM 784 O O . GLY A 1 105 ? -15.687 0.500 -3.201 1.00 93.56 105 GLY A O 1
ATOM 785 N N . SER A 1 106 ? -14.555 2.234 -2.357 1.00 93.31 106 SER A N 1
ATOM 786 C CA . SER A 1 106 ? -14.506 2.987 -3.617 1.00 93.31 106 SER A CA 1
ATOM 787 C C . SER A 1 106 ? -13.197 3.759 -3.801 1.00 93.31 106 SER A C 1
ATOM 789 O O . SER A 1 106 ? -12.502 4.089 -2.844 1.00 93.31 106 SER A O 1
ATOM 791 N N . VAL A 1 107 ? -12.848 4.061 -5.054 1.00 93.00 107 VAL A N 1
ATOM 792 C CA . VAL A 1 107 ? -11.710 4.923 -5.409 1.00 93.00 107 VAL A CA 1
ATOM 793 C C . VAL A 1 107 ? -12.256 6.224 -5.983 1.00 93.00 107 VAL A C 1
ATOM 795 O O . VAL A 1 107 ? -13.039 6.198 -6.933 1.00 93.00 107 VAL A O 1
ATOM 798 N N . LEU A 1 108 ? -11.826 7.357 -5.427 1.00 83.69 108 LEU A N 1
ATOM 799 C CA . LEU A 1 108 ? -12.126 8.672 -5.994 1.00 83.69 108 LEU A CA 1
ATOM 800 C C . LEU A 1 108 ? -11.301 8.865 -7.276 1.00 83.69 108 LEU A C 1
ATOM 802 O O . LEU A 1 108 ? -10.098 8.591 -7.273 1.00 83.69 108 LEU A O 1
ATOM 806 N N . ARG A 1 109 ? -11.962 9.282 -8.359 1.00 76.06 109 ARG A N 1
ATOM 807 C CA . ARG A 1 109 ? -11.350 9.556 -9.668 1.00 76.06 109 ARG A CA 1
ATOM 808 C C . ARG A 1 109 ? -11.068 11.036 -9.854 1.00 76.06 109 ARG A C 1
ATOM 810 O O . ARG A 1 109 ? -11.863 11.842 -9.324 1.00 76.06 109 ARG A O 1
#

Foldseek 3Di:
DDDDDDDDDDDDDDDDDPPPDDPPCPVDPPVPCPVFKDKDAAQAALVLPPDQPPLVVVCVVFKDWDWDQDPPRRHIIIIIGGNHPDDPVSVVVSNQQRSCCSHPVDDDD

Secondary structure (DSSP, 8-state):
------------------------------TT--TT-EEEEESS-GGG--S--HHHHTTTTTEEEEEEEPTTS-SEEEEEEESSS--HHHHHHHHHHHHHHHHHSS---